Protein AF-A0A844NQQ7-F1 (afdb_monomer)

Foldseek 3Di:
DPDDDDPDDAPVVVCVVCVVDDPPDDDDPPPFAFDDWDDPDPRDIDGDTQWDWDADPVRDIDTGHPD

pLDDT: mean 91.76, std 11.62, range [43.16, 98.25]

Organism: Pseudomonas aeruginosa (NCBI:txid287)

Radius of gyration: 14.16 Å; Cα contacts (8 Å, |Δi|>4): 55; chains: 1; bounding box: 28×38×34 Å

Mean predicted aligned error: 4.49 Å

Structure (mmCIF, N/CA/C/O backbone):
data_AF-A0A844NQQ7-F1
#
_entry.id   AF-A0A844NQQ7-F1
#
loop_
_atom_site.group_PDB
_atom_site.id
_atom_site.type_symbol
_atom_site.label_atom_id
_atom_site.label_alt_id
_atom_site.label_comp_id
_atom_site.label_asym_id
_atom_site.label_entity_id
_atom_site.label_seq_id
_atom_site.pdbx_PDB_ins_code
_atom_site.Cartn_x
_atom_site.Cartn_y
_atom_site.Cartn_z
_atom_site.occupancy
_atom_site.B_iso_or_equiv
_atom_site.auth_seq_id
_atom_site.auth_comp_id
_atom_site.auth_asym_id
_atom_site.auth_atom_id
_atom_site.pdbx_PDB_model_num
ATOM 1 N N . MET A 1 1 ? -9.860 -25.862 2.208 1.00 43.16 1 MET A N 1
ATOM 2 C CA . MET A 1 1 ? -9.817 -24.534 2.861 1.00 43.16 1 MET A CA 1
ATOM 3 C C . MET A 1 1 ? -9.022 -23.621 1.941 1.00 43.16 1 MET A C 1
ATOM 5 O O . MET A 1 1 ? -7.938 -24.049 1.558 1.00 43.16 1 MET A O 1
ATOM 9 N N . PRO A 1 2 ? -9.529 -22.459 1.492 1.00 48.09 2 PRO A N 1
ATOM 10 C CA . PRO A 1 2 ? -8.717 -21.572 0.661 1.00 48.09 2 PRO A CA 1
ATOM 11 C C . PRO A 1 2 ? -7.471 -21.158 1.453 1.00 48.09 2 PRO A C 1
ATOM 13 O O . PRO A 1 2 ? -7.574 -20.823 2.635 1.00 48.09 2 PRO A O 1
ATOM 16 N N . SER A 1 3 ? -6.292 -21.249 0.834 1.00 51.81 3 SER A N 1
ATOM 17 C CA . SER A 1 3 ? -5.044 -20.853 1.482 1.00 51.81 3 SER A CA 1
ATOM 18 C C . SER A 1 3 ? -5.107 -19.360 1.803 1.00 51.81 3 SER A C 1
ATOM 20 O O . SER A 1 3 ? -5.453 -18.529 0.960 1.00 51.81 3 SER A O 1
ATOM 22 N N . LYS A 1 4 ? -4.827 -19.003 3.058 1.00 70.31 4 LYS A N 1
ATOM 23 C CA . LYS A 1 4 ? -4.790 -17.605 3.481 1.00 70.31 4 LYS A CA 1
ATOM 24 C C . LYS A 1 4 ? -3.555 -16.971 2.843 1.00 70.31 4 LYS A C 1
ATOM 26 O O . LYS A 1 4 ? -2.441 -17.217 3.295 1.00 70.31 4 LYS A O 1
ATOM 31 N N . LYS A 1 5 ? -3.747 -16.200 1.768 1.00 76.75 5 LYS A N 1
ATOM 32 C CA . LYS A 1 5 ? -2.671 -15.389 1.181 1.00 76.75 5 LYS A CA 1
ATOM 33 C C . LYS A 1 5 ? -2.099 -14.450 2.256 1.00 76.75 5 LYS A C 1
ATOM 35 O O . LYS A 1 5 ? -2.861 -14.004 3.126 1.00 76.75 5 LYS A O 1
ATOM 40 N N . PRO A 1 6 ? -0.785 -14.173 2.237 1.00 82.56 6 PRO A N 1
ATOM 41 C CA . PRO A 1 6 ? -0.180 -13.287 3.219 1.00 82.56 6 PRO A CA 1
ATOM 42 C C . PRO A 1 6 ? -0.757 -11.871 3.080 1.00 82.56 6 PRO A C 1
ATOM 44 O O . PRO A 1 6 ? -1.078 -11.428 1.980 1.00 82.56 6 PRO A O 1
ATOM 47 N N . GLN A 1 7 ? -0.928 -11.175 4.208 1.00 85.56 7 GLN A N 1
ATOM 48 C CA . GLN A 1 7 ? -1.411 -9.785 4.227 1.00 85.56 7 GLN A CA 1
ATOM 49 C C . GLN A 1 7 ? -0.318 -8.783 3.831 1.00 85.56 7 GLN A C 1
ATOM 51 O O . GLN A 1 7 ? -0.624 -7.637 3.522 1.00 85.56 7 GLN A O 1
ATOM 56 N N . THR A 1 8 ? 0.943 -9.216 3.844 1.00 93.06 8 THR A N 1
ATOM 57 C CA . THR A 1 8 ? 2.118 -8.425 3.485 1.00 93.06 8 THR A CA 1
ATOM 58 C C . THR A 1 8 ? 3.021 -9.231 2.556 1.00 93.06 8 THR A C 1
ATOM 60 O O . THR A 1 8 ? 3.102 -10.456 2.646 1.00 93.06 8 THR A O 1
ATOM 63 N N . ILE A 1 9 ? 3.710 -8.534 1.661 1.00 96.12 9 ILE A N 1
ATOM 64 C CA . ILE A 1 9 ? 4.792 -9.068 0.829 1.00 96.12 9 ILE A CA 1
ATOM 65 C C . ILE A 1 9 ? 6.007 -8.156 0.984 1.00 96.12 9 ILE A C 1
ATOM 67 O O . ILE A 1 9 ? 5.874 -7.015 1.431 1.00 96.12 9 ILE A O 1
ATOM 71 N N . THR A 1 10 ? 7.195 -8.639 0.628 1.00 97.06 10 THR A N 1
ATOM 72 C CA . THR A 1 10 ? 8.375 -7.769 0.603 1.00 97.06 10 THR A CA 1
ATOM 73 C C . THR A 1 10 ? 8.289 -6.794 -0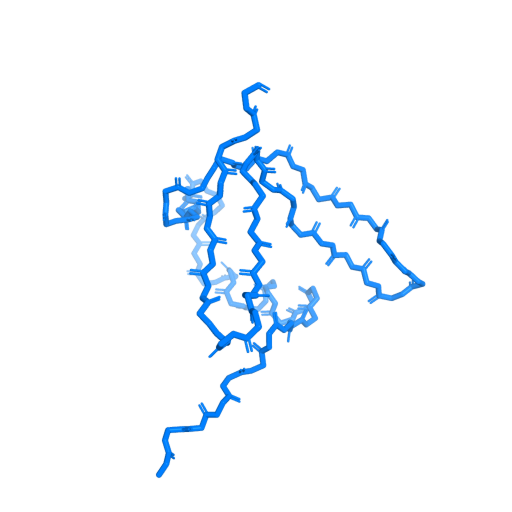.574 1.00 97.06 10 THR A C 1
ATOM 75 O O . THR A 1 10 ? 7.628 -7.059 -1.582 1.00 97.06 10 THR A O 1
ATOM 78 N N . VAL A 1 11 ? 9.022 -5.681 -0.488 1.00 96.56 11 VAL A N 1
ATOM 79 C CA . VAL A 1 11 ? 9.175 -4.749 -1.620 1.00 96.56 11 VAL A CA 1
ATOM 80 C C . VAL A 1 11 ? 9.786 -5.456 -2.839 1.00 96.56 11 VAL A C 1
ATOM 82 O O . VAL A 1 11 ? 9.414 -5.155 -3.969 1.00 96.56 11 VAL A O 1
ATOM 85 N N . GLY A 1 12 ? 10.683 -6.426 -2.623 1.00 97.94 12 GLY A N 1
ATOM 86 C CA . GLY A 1 12 ? 11.270 -7.238 -3.695 1.00 97.94 12 GLY A CA 1
ATOM 87 C C . GLY A 1 12 ? 10.219 -8.029 -4.473 1.00 97.94 12 GLY A C 1
ATOM 88 O O . GLY A 1 12 ? 10.152 -7.903 -5.691 1.00 97.94 12 GLY A O 1
ATOM 89 N N . MET A 1 13 ? 9.333 -8.742 -3.771 1.00 97.44 13 MET A N 1
ATOM 90 C CA . MET A 1 13 ? 8.240 -9.493 -4.403 1.00 97.44 13 MET A CA 1
ATOM 91 C C . MET A 1 13 ? 7.287 -8.575 -5.176 1.00 97.44 13 MET A C 1
ATOM 93 O O . MET A 1 13 ? 6.865 -8.909 -6.280 1.00 97.44 13 MET A O 1
ATOM 97 N N . LEU A 1 14 ? 6.957 -7.398 -4.626 1.00 96.06 14 LEU A N 1
ATOM 98 C CA . LEU A 1 14 ? 6.118 -6.42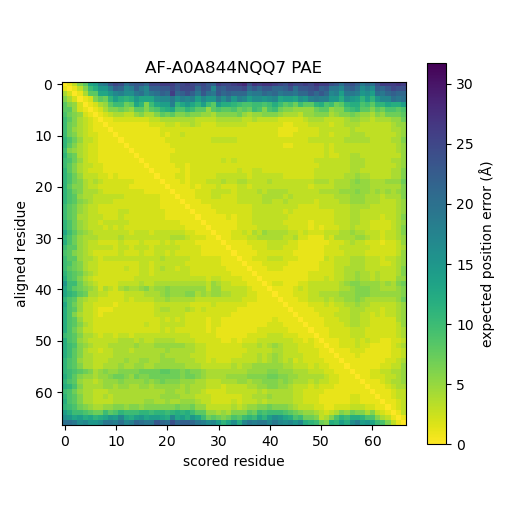9 -5.337 1.00 96.06 14 LEU A CA 1
ATOM 99 C C . LEU A 1 14 ? 6.784 -5.963 -6.640 1.00 96.06 14 LEU A C 1
ATOM 101 O O . LEU A 1 14 ? 6.129 -5.920 -7.677 1.00 96.06 14 LEU A O 1
ATOM 105 N N . ARG A 1 15 ? 8.091 -5.668 -6.612 1.00 97.31 15 ARG A N 1
ATOM 106 C CA . ARG A 1 15 ? 8.855 -5.296 -7.814 1.00 97.31 15 ARG A CA 1
ATOM 107 C C . ARG A 1 15 ? 8.875 -6.413 -8.853 1.00 97.31 15 ARG A C 1
ATOM 109 O O . ARG A 1 15 ? 8.685 -6.124 -10.026 1.00 97.31 15 ARG A O 1
ATOM 116 N N . GLU A 1 16 ? 9.075 -7.661 -8.438 1.00 98.19 16 GLU A N 1
ATOM 117 C CA . GLU A 1 16 ? 9.039 -8.824 -9.336 1.00 98.19 16 GLU A CA 1
ATOM 118 C C . GLU A 1 16 ? 7.677 -8.970 -10.025 1.00 98.19 16 GLU A C 1
ATOM 120 O O . GLU A 1 16 ? 7.621 -9.215 -11.228 1.00 98.19 16 GLU A O 1
ATOM 125 N N . HIS A 1 17 ? 6.578 -8.756 -9.294 1.00 96.62 17 HIS A N 1
ATOM 126 C CA . HIS A 1 17 ? 5.235 -8.774 -9.874 1.00 96.62 17 HIS A CA 1
ATOM 127 C C . HIS A 1 17 ? 4.981 -7.619 -10.848 1.00 96.62 17 HIS A C 1
ATOM 129 O O . HIS A 1 17 ? 4.295 -7.822 -11.846 1.00 96.62 17 HIS A O 1
ATOM 135 N N . LEU A 1 18 ? 5.509 -6.423 -10.570 1.00 97.31 18 LEU A N 1
ATOM 136 C CA . LEU A 1 18 ? 5.314 -5.245 -11.421 1.00 97.31 18 LEU A CA 1
ATOM 137 C C . LEU A 1 18 ? 6.225 -5.237 -12.657 1.00 97.31 18 LEU A C 1
ATOM 139 O O . LEU A 1 18 ? 5.845 -4.671 -13.674 1.00 97.31 18 LEU A O 1
ATOM 143 N N . ALA A 1 19 ? 7.381 -5.906 -12.606 1.00 97.94 19 ALA A N 1
ATOM 144 C CA . ALA A 1 19 ? 8.393 -5.898 -13.667 1.00 97.94 19 ALA A CA 1
ATOM 145 C C . ALA A 1 19 ? 7.921 -6.448 -15.027 1.00 97.94 19 ALA A C 1
ATOM 147 O O . ALA A 1 19 ? 8.614 -6.274 -16.028 1.00 97.94 19 ALA A O 1
ATOM 148 N N . VAL A 1 20 ? 6.773 -7.130 -15.080 1.00 97.94 20 VAL A N 1
ATOM 149 C CA . VAL A 1 20 ? 6.190 -7.641 -16.333 1.00 97.94 20 VAL A CA 1
ATOM 150 C C . VAL A 1 20 ? 5.344 -6.601 -17.078 1.00 97.94 20 VAL A C 1
ATOM 152 O O . VAL A 1 20 ? 4.972 -6.843 -18.225 1.00 97.94 20 VAL A O 1
ATOM 155 N N . TYR A 1 21 ? 5.024 -5.467 -16.448 1.00 98.25 21 TYR A N 1
ATOM 156 C CA . TYR A 1 21 ? 4.187 -4.411 -17.017 1.00 98.25 21 TYR A CA 1
ATOM 157 C C . TYR A 1 21 ? 5.031 -3.178 -17.395 1.00 98.25 21 TYR A C 1
ATOM 159 O O . TYR A 1 21 ? 6.027 -2.902 -16.728 1.00 98.25 21 TYR A O 1
ATOM 167 N N . PRO A 1 22 ? 4.661 -2.416 -18.443 1.00 98.25 22 PRO A N 1
ATOM 168 C CA . PRO A 1 22 ? 5.316 -1.148 -18.767 1.00 98.25 22 PRO A CA 1
ATOM 169 C C . PRO A 1 22 ? 5.150 -0.086 -17.669 1.00 98.25 22 PRO A C 1
ATOM 171 O O . PRO A 1 22 ? 4.062 0.070 -17.123 1.00 98.25 22 PRO A O 1
ATOM 174 N N . ASP A 1 23 ? 6.181 0.736 -17.448 1.00 97.19 23 ASP A N 1
ATOM 175 C CA . ASP A 1 23 ? 6.204 1.777 -16.398 1.00 97.19 23 ASP A CA 1
ATOM 176 C C . ASP A 1 23 ? 5.091 2.837 -16.502 1.00 97.19 23 ASP A C 1
ATOM 178 O O . ASP A 1 23 ? 4.800 3.522 -15.527 1.00 97.19 23 ASP A O 1
ATOM 182 N N . HIS A 1 24 ? 4.479 3.007 -17.677 1.00 97.75 24 HIS A N 1
ATOM 183 C CA . HIS A 1 24 ? 3.397 3.977 -17.883 1.00 97.75 24 HIS A CA 1
ATOM 184 C C . HIS A 1 24 ? 2.009 3.424 -17.532 1.00 97.75 24 HIS A C 1
ATOM 186 O O . HIS A 1 24 ? 1.015 4.121 -17.728 1.00 97.75 24 HIS A O 1
ATOM 192 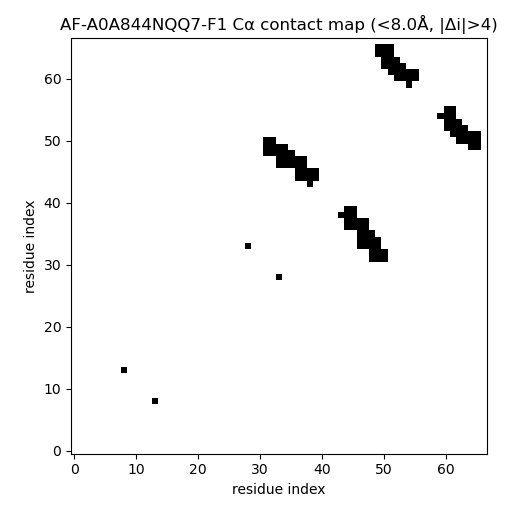N N . TYR A 1 25 ? 1.915 2.170 -17.086 1.00 98.25 25 TYR A N 1
ATOM 193 C CA . TYR A 1 25 ? 0.648 1.592 -16.658 1.00 98.25 25 TYR A CA 1
ATOM 194 C C . TYR A 1 25 ? 0.266 2.140 -15.286 1.00 98.25 25 TYR A C 1
ATOM 196 O O . TYR A 1 25 ? 1.090 2.227 -14.376 1.00 98.25 25 TYR A O 1
ATOM 204 N N . GLU A 1 26 ? -1.009 2.472 -15.128 1.00 97.44 26 GLU A N 1
ATOM 205 C CA . GLU A 1 26 ? -1.567 2.798 -13.823 1.00 97.44 26 GLU A CA 1
ATOM 206 C C . GLU A 1 26 ? -1.771 1.518 -13.004 1.00 97.44 26 GLU A C 1
ATOM 208 O O . GLU A 1 26 ? -2.137 0.464 -13.532 1.00 97.44 26 GLU A O 1
ATOM 213 N N . VAL A 1 27 ? -1.544 1.612 -11.694 1.00 96.50 27 VAL A N 1
ATOM 214 C CA . VAL A 1 27 ? -1.881 0.552 -10.740 1.00 96.50 27 VAL A CA 1
ATOM 215 C C . VAL A 1 27 ? -3.202 0.929 -10.082 1.00 96.50 27 VAL A C 1
ATOM 217 O O . VAL A 1 27 ? -3.256 1.880 -9.305 1.00 96.50 27 VAL A O 1
ATOM 220 N N . ASP A 1 28 ? -4.260 0.182 -10.389 1.00 96.94 28 ASP A N 1
ATOM 221 C CA . ASP A 1 28 ? -5.547 0.329 -9.710 1.00 96.94 28 ASP A CA 1
ATOM 222 C C . ASP A 1 28 ? -5.478 -0.259 -8.291 1.00 96.94 28 ASP A C 1
ATOM 224 O O . ASP A 1 28 ? -5.106 -1.419 -8.092 1.00 96.94 28 ASP A O 1
ATOM 228 N N . PHE A 1 29 ? -5.880 0.538 -7.300 1.00 95.44 29 PHE A N 1
ATOM 229 C CA . PHE A 1 29 ? -5.974 0.132 -5.897 1.00 95.44 29 PHE A CA 1
ATOM 230 C C . PHE A 1 29 ? -7.393 -0.298 -5.501 1.00 95.44 29 PHE A C 1
ATOM 232 O O . PHE A 1 29 ? -7.759 -0.250 -4.327 1.00 95.44 29 PHE A O 1
ATOM 239 N N . SER A 1 30 ? -8.190 -0.756 -6.474 1.00 94.31 30 SER A N 1
ATOM 240 C CA . SER A 1 30 ? -9.534 -1.305 -6.265 1.00 94.31 30 SER A CA 1
ATOM 241 C C . SER A 1 30 ? -10.486 -0.312 -5.593 1.00 94.31 30 SER A C 1
ATOM 243 O O . SER A 1 30 ? -11.270 -0.685 -4.719 1.00 94.31 30 SER A O 1
ATOM 245 N N . GLY A 1 31 ? -10.404 0.954 -6.010 1.00 93.69 31 GLY A N 1
ATOM 246 C CA . GLY A 1 31 ? -11.247 2.045 -5.517 1.00 93.69 31 GLY A CA 1
ATOM 247 C C . GLY A 1 31 ? -10.735 2.776 -4.274 1.00 93.69 31 GLY A C 1
ATOM 248 O O . GLY A 1 31 ? -11.451 3.642 -3.792 1.00 93.69 31 GLY A O 1
ATOM 249 N N . LEU A 1 32 ? -9.540 2.449 -3.768 1.00 95.75 32 LEU A N 1
ATOM 250 C CA . LEU A 1 32 ? -8.880 3.218 -2.707 1.00 95.75 32 LEU A CA 1
ATOM 251 C C . LEU A 1 32 ? -8.028 4.348 -3.289 1.00 95.75 32 LEU A C 1
ATOM 253 O O . LEU A 1 32 ? -7.309 4.155 -4.275 1.00 95.75 32 LEU A O 1
ATOM 257 N N . GLU A 1 33 ? -8.037 5.503 -2.638 1.00 95.62 33 GLU A N 1
ATOM 258 C CA . GLU A 1 33 ? -7.232 6.648 -3.048 1.00 95.62 33 GLU A CA 1
ATOM 259 C C . GLU A 1 33 ? -5.816 6.544 -2.480 1.00 95.62 33 GLU A C 1
ATOM 261 O O . GLU A 1 33 ? -5.600 6.637 -1.271 1.00 95.62 33 GLU A O 1
ATOM 266 N N . PHE A 1 34 ? -4.813 6.345 -3.342 1.00 95.56 34 PHE A N 1
ATOM 267 C CA . PHE A 1 34 ? -3.419 6.312 -2.899 1.00 95.56 34 PHE A CA 1
ATOM 268 C C . PHE A 1 34 ? -3.024 7.637 -2.244 1.00 95.56 34 PHE A C 1
ATOM 270 O O . PHE A 1 34 ? -3.073 8.692 -2.874 1.00 95.56 34 PHE A O 1
ATOM 277 N N . TYR A 1 35 ? -2.545 7.561 -1.003 1.00 95.50 35 TYR A N 1
ATOM 278 C CA . TYR A 1 35 ? -2.039 8.721 -0.286 1.00 95.50 35 TYR A CA 1
ATOM 279 C C . TYR A 1 35 ? -0.508 8.747 -0.280 1.00 95.50 35 TYR A C 1
ATOM 281 O O . TYR A 1 35 ? 0.103 9.710 -0.748 1.00 95.50 35 TYR A O 1
ATOM 289 N N . ARG A 1 36 ? 0.141 7.699 0.250 1.00 96.62 36 ARG A N 1
ATOM 290 C CA . ARG A 1 36 ? 1.614 7.605 0.284 1.00 96.62 36 ARG A CA 1
ATOM 291 C C . ARG A 1 36 ? 2.127 6.206 0.605 1.00 96.62 36 ARG A C 1
ATOM 293 O O . ARG A 1 36 ? 1.430 5.377 1.177 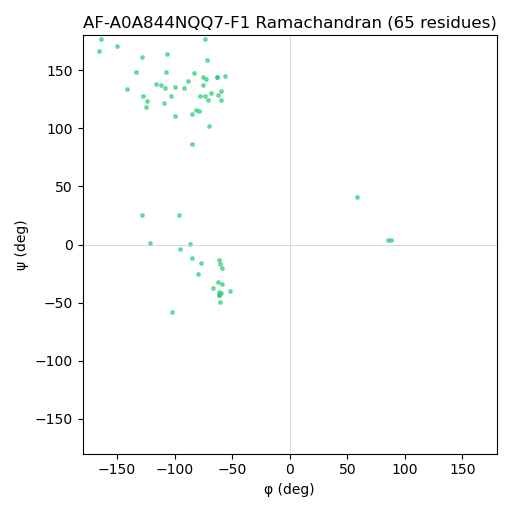1.00 96.62 36 ARG A O 1
ATOM 300 N N . LEU A 1 37 ? 3.422 6.001 0.375 1.00 96.88 37 LEU A N 1
ATOM 301 C CA . LEU A 1 37 ? 4.196 4.951 1.038 1.00 96.88 37 LEU A CA 1
ATOM 302 C C . LEU A 1 37 ? 4.837 5.508 2.312 1.00 96.88 37 LEU A C 1
ATOM 304 O O . LEU A 1 37 ? 5.420 6.594 2.289 1.00 96.88 37 LEU A O 1
ATOM 308 N N . LYS A 1 38 ? 4.763 4.771 3.425 1.00 97.25 38 LYS A N 1
ATOM 309 C CA . LYS A 1 38 ? 5.383 5.191 4.689 1.00 97.25 38 LYS A CA 1
ATOM 310 C C . LYS A 1 38 ? 6.011 4.034 5.454 1.00 97.25 38 LYS A C 1
ATOM 312 O O . LYS A 1 38 ? 5.393 2.990 5.641 1.00 97.25 38 LYS A O 1
ATOM 317 N N . GLN A 1 39 ? 7.234 4.238 5.944 1.00 97.50 39 GLN A N 1
ATOM 318 C CA . GLN A 1 39 ? 7.884 3.298 6.853 1.00 97.50 39 GLN A CA 1
ATOM 319 C C . GLN A 1 39 ? 7.196 3.336 8.228 1.00 97.50 39 GLN A C 1
ATOM 321 O O . GLN A 1 39 ? 7.062 4.398 8.841 1.00 97.50 39 GLN A O 1
ATOM 326 N N . ARG A 1 40 ? 6.729 2.175 8.697 1.00 95.69 40 ARG A N 1
ATOM 327 C CA . ARG A 1 40 ? 5.989 1.992 9.963 1.00 95.69 40 ARG A CA 1
ATOM 328 C C . ARG A 1 40 ? 6.661 1.025 10.934 1.00 95.69 40 ARG A C 1
ATOM 330 O O . ARG A 1 40 ? 6.167 0.814 12.036 1.00 95.69 40 ARG A O 1
ATOM 337 N N . GLY A 1 41 ? 7.812 0.491 10.550 1.00 95.12 41 GLY A N 1
ATOM 338 C CA . GLY A 1 41 ? 8.689 -0.295 11.404 1.00 95.12 41 GLY A CA 1
ATOM 339 C C . GLY A 1 41 ? 10.078 -0.412 10.781 1.00 95.12 41 GLY A C 1
ATOM 340 O O . GLY A 1 41 ? 10.279 0.062 9.659 1.00 95.12 41 GLY A O 1
ATOM 341 N N . PRO A 1 42 ? 11.033 -1.057 11.470 1.00 96.88 42 PRO A N 1
ATOM 342 C CA . PRO A 1 42 ? 12.394 -1.231 10.963 1.00 96.88 42 PRO A CA 1
ATOM 343 C C . PRO A 1 42 ? 12.431 -1.829 9.550 1.00 96.88 42 PRO A C 1
ATOM 345 O O . PRO A 1 42 ? 13.159 -1.337 8.697 1.00 96.88 42 PRO A O 1
ATOM 348 N N . GLU A 1 43 ? 11.557 -2.803 9.280 1.00 97.00 43 GLU A N 1
ATOM 349 C CA . GLU A 1 43 ? 11.487 -3.540 8.009 1.00 97.00 43 GLU A CA 1
ATOM 350 C C . GLU A 1 43 ? 10.064 -3.556 7.417 1.00 97.00 43 GLU A C 1
ATOM 352 O O . GLU A 1 43 ? 9.686 -4.465 6.681 1.00 97.00 43 GLU A O 1
ATOM 357 N N . LEU A 1 44 ? 9.240 -2.556 7.757 1.00 96.75 44 LEU A N 1
ATOM 358 C CA . LEU A 1 44 ? 7.845 -2.471 7.319 1.00 96.75 44 LEU A CA 1
ATOM 359 C C . LEU A 1 44 ? 7.570 -1.142 6.615 1.00 96.75 44 LEU A C 1
ATOM 361 O O . LEU A 1 44 ? 7.635 -0.078 7.234 1.00 96.75 44 LEU A O 1
ATOM 365 N N . VAL A 1 45 ? 7.184 -1.226 5.343 1.00 97.62 45 VAL A N 1
ATOM 366 C CA . VAL A 1 45 ? 6.586 -0.128 4.577 1.00 97.62 45 VAL A CA 1
ATOM 367 C C . VAL A 1 45 ? 5.109 -0.436 4.376 1.00 97.62 45 VAL A C 1
ATOM 369 O O . VAL A 1 45 ? 4.746 -1.558 4.030 1.00 97.62 45 VAL A O 1
ATOM 372 N N . GLN A 1 46 ? 4.265 0.565 4.597 1.00 95.88 46 GLN A N 1
ATOM 373 C CA . GLN A 1 46 ? 2.827 0.488 4.388 1.00 95.88 46 GLN A CA 1
ATOM 374 C C . GLN A 1 46 ? 2.428 1.376 3.207 1.00 95.88 46 GLN A C 1
ATOM 376 O O . GLN A 1 46 ? 2.909 2.505 3.091 1.00 95.88 46 GLN A O 1
ATOM 381 N N . VAL A 1 47 ? 1.542 0.859 2.352 1.00 95.75 47 VAL A N 1
ATOM 382 C CA . VAL A 1 47 ? 0.744 1.674 1.428 1.00 95.75 47 VAL A CA 1
ATOM 383 C C . VAL A 1 47 ? -0.393 2.272 2.245 1.00 95.75 47 VAL A C 1
ATOM 385 O O . VAL A 1 47 ? -1.200 1.536 2.811 1.00 95.75 47 VAL A O 1
ATOM 388 N N . GLU A 1 48 ? -0.399 3.591 2.375 1.00 95.25 48 GLU A N 1
ATOM 389 C CA . GLU A 1 48 ? -1.462 4.338 3.036 1.00 95.25 48 GLU A CA 1
ATOM 390 C C . GLU A 1 48 ? -2.394 4.917 1.975 1.00 95.25 48 GLU A C 1
ATOM 392 O O . GLU A 1 48 ? -1.932 5.471 0.971 1.00 95.25 48 GLU A O 1
ATOM 397 N N . PHE A 1 49 ? -3.690 4.786 2.234 1.00 96.06 49 PHE A N 1
ATOM 398 C CA . PHE A 1 49 ? -4.768 5.345 1.430 1.00 96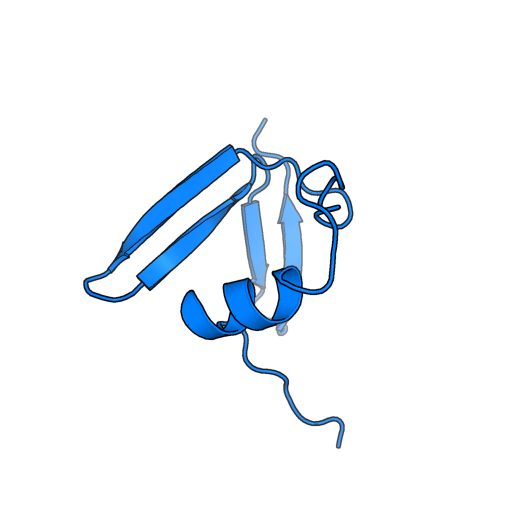.06 49 PHE A CA 1
ATOM 399 C C . PHE A 1 49 ? -5.403 6.531 2.162 1.00 96.06 49 PHE A C 1
ATOM 401 O O . PHE A 1 49 ? -5.173 6.698 3.366 1.00 96.06 49 PHE A O 1
ATOM 408 N N . SER A 1 50 ? -6.166 7.359 1.448 1.00 95.56 50 SER A N 1
ATOM 409 C CA . SER A 1 50 ? -6.988 8.408 2.065 1.00 95.56 50 SER A CA 1
ATOM 410 C C . SER A 1 50 ? -8.051 7.799 2.989 1.00 95.56 50 SER A C 1
ATOM 412 O O . SER A 1 50 ? -8.394 8.379 4.017 1.00 95.56 50 SER A O 1
ATOM 414 N N . GLU A 1 51 ? -8.539 6.603 2.659 1.00 96.38 51 GLU A N 1
ATOM 415 C CA . GLU A 1 51 ? -9.465 5.822 3.470 1.00 96.38 51 GLU A CA 1
ATOM 416 C C . GLU A 1 51 ? -8.747 5.004 4.551 1.00 96.38 51 GLU A C 1
ATOM 418 O O . GLU A 1 51 ? -7.654 4.454 4.368 1.00 96.38 51 GLU A O 1
ATOM 423 N N . GLN A 1 52 ? -9.420 4.825 5.685 1.00 94.00 52 GLN A N 1
ATOM 424 C CA . GLN A 1 52 ? -9.001 3.897 6.720 1.00 94.00 52 GLN A CA 1
ATOM 425 C C . GLN A 1 52 ? -9.444 2.471 6.366 1.00 94.00 52 GLN A C 1
ATOM 427 O O . GLN A 1 52 ? -10.632 2.155 6.349 1.00 94.00 52 GLN A O 1
ATOM 432 N N . VAL A 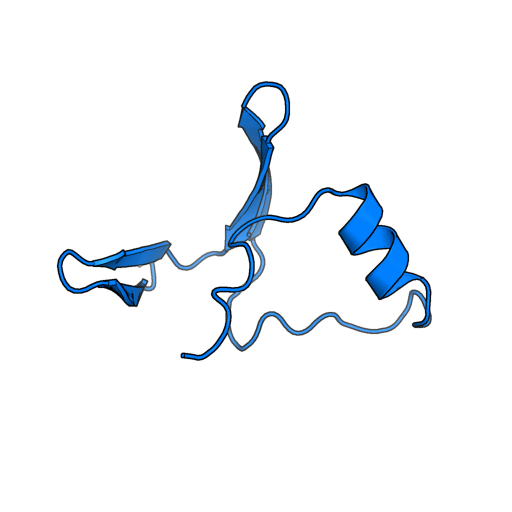1 53 ? -8.472 1.579 6.148 1.00 93.44 53 VAL A N 1
ATOM 433 C CA . VAL A 1 53 ? -8.710 0.154 5.866 1.00 93.44 53 VAL A CA 1
ATOM 434 C C . VAL A 1 53 ? -8.283 -0.698 7.056 1.00 93.44 53 VAL A C 1
ATOM 436 O O . VAL A 1 53 ? -7.119 -0.682 7.462 1.00 93.44 53 VAL A O 1
ATOM 439 N N . TYR A 1 54 ? -9.204 -1.482 7.611 1.00 92.12 54 TYR A N 1
ATOM 440 C CA . TYR A 1 54 ? -8.920 -2.343 8.761 1.00 92.12 54 TYR A CA 1
ATOM 441 C C . TYR A 1 54 ? -9.780 -3.609 8.769 1.00 92.12 54 TYR A C 1
ATOM 443 O O . TYR A 1 54 ? 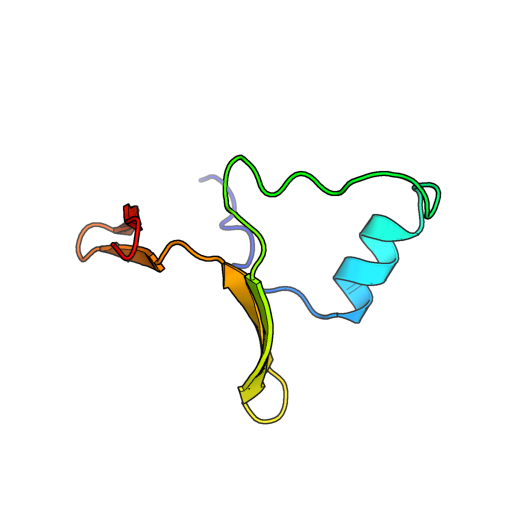-10.690 -3.779 7.960 1.00 92.12 54 TYR A O 1
ATOM 451 N N . ARG A 1 55 ? -9.465 -4.545 9.673 1.00 93.19 55 ARG A N 1
ATOM 452 C CA . ARG A 1 55 ? -10.333 -5.694 9.958 1.00 93.19 55 ARG A CA 1
ATOM 453 C C . ARG A 1 55 ? -11.067 -5.473 11.265 1.00 93.19 55 ARG A C 1
ATOM 455 O O . ARG A 1 55 ? -10.431 -5.200 12.280 1.00 93.19 55 ARG A O 1
ATOM 462 N N . ASP A 1 56 ? -12.383 -5.622 11.238 1.00 94.75 56 ASP A N 1
ATOM 463 C CA . ASP A 1 56 ? -13.193 -5.539 12.446 1.00 94.75 56 ASP A CA 1
ATOM 464 C C . ASP A 1 56 ? -13.029 -6.789 13.334 1.00 94.75 56 ASP A C 1
ATOM 466 O O . ASP A 1 56 ? -12.375 -7.777 12.980 1.00 94.75 56 ASP A O 1
ATOM 470 N N . LYS A 1 57 ? -13.686 -6.772 14.498 1.00 94.44 57 LYS A N 1
ATOM 471 C CA . LYS A 1 57 ? -13.706 -7.895 15.452 1.00 94.44 57 LYS A CA 1
ATOM 472 C C . LYS A 1 57 ? -14.296 -9.196 14.889 1.00 94.44 57 LYS A C 1
ATOM 474 O O . LYS A 1 57 ? -14.112 -10.250 15.488 1.00 94.44 57 LYS A O 1
ATOM 479 N N . THR A 1 58 ? -15.023 -9.132 13.774 1.00 94.62 58 THR A N 1
ATOM 480 C CA . THR A 1 58 ? -15.605 -10.293 13.083 1.00 94.62 58 THR A CA 1
ATOM 481 C C . THR A 1 58 ? -14.711 -10.804 11.949 1.00 94.62 58 THR A C 1
ATOM 483 O O . THR A 1 58 ? -15.002 -11.834 11.343 1.00 94.62 58 THR A O 1
ATOM 486 N N . GLY A 1 59 ? -13.598 -10.114 11.676 1.00 90.56 59 GLY A N 1
ATOM 487 C CA . GLY A 1 59 ? -12.641 -10.435 10.623 1.00 90.56 59 GLY A CA 1
ATOM 488 C C . GLY A 1 59 ? -13.005 -9.871 9.248 1.00 90.56 59 GLY A C 1
ATOM 489 O O . GLY A 1 59 ? -12.275 -10.140 8.283 1.00 90.56 59 GLY A O 1
ATOM 490 N N . ARG A 1 60 ? -14.089 -9.091 9.139 1.00 93.44 60 ARG A N 1
ATOM 491 C CA . ARG A 1 60 ? -14.490 -8.418 7.897 1.00 93.44 60 ARG A CA 1
ATOM 492 C C . ARG A 1 60 ? -13.549 -7.258 7.614 1.00 93.44 60 ARG A C 1
ATOM 494 O O . ARG A 1 60 ? -13.100 -6.592 8.540 1.00 93.44 60 ARG A O 1
ATOM 501 N N . VAL A 1 61 ? -13.231 -7.049 6.339 1.00 93.31 61 VAL A N 1
ATOM 502 C CA . VAL A 1 61 ? -12.497 -5.853 5.910 1.00 93.31 61 VAL A CA 1
ATOM 503 C C . VAL A 1 61 ? -13.489 -4.699 5.871 1.00 93.31 61 VAL A C 1
ATOM 505 O O . VAL A 1 61 ? -14.553 -4.836 5.270 1.00 93.31 61 VAL A O 1
ATO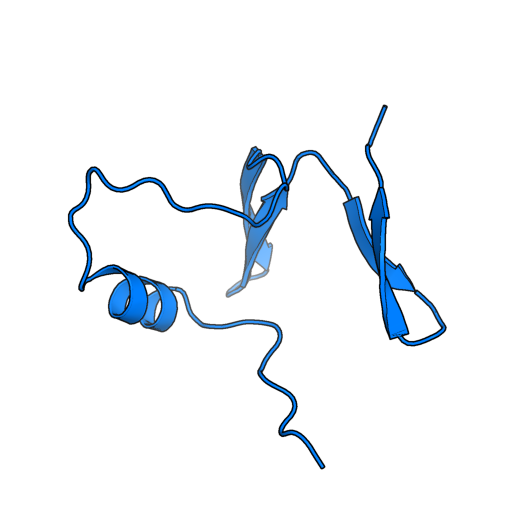M 508 N N . VAL A 1 62 ? -13.136 -3.606 6.532 1.00 94.88 62 VAL A N 1
ATOM 509 C CA . VAL A 1 62 ? -13.896 -2.359 6.581 1.0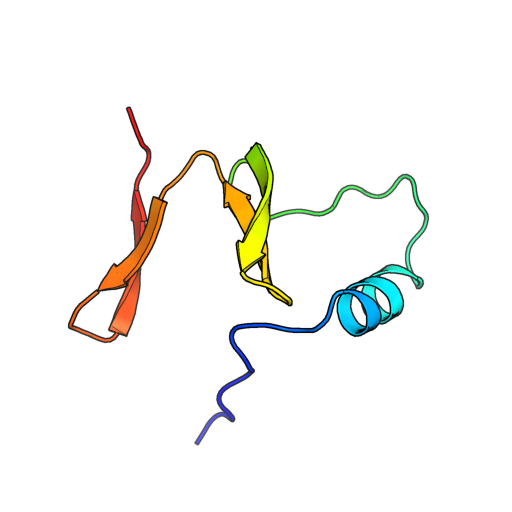0 94.88 62 VAL A CA 1
ATOM 510 C C . VAL A 1 62 ? -13.048 -1.274 5.926 1.00 94.88 62 VAL A C 1
ATOM 512 O O . VAL A 1 62 ? -11.831 -1.240 6.127 1.00 94.88 62 VAL A O 1
ATOM 515 N N . VAL A 1 63 ? -13.698 -0.436 5.122 1.00 95.31 63 VAL A N 1
ATOM 516 C CA . VAL A 1 63 ? -13.118 0.743 4.474 1.00 95.31 63 VAL A CA 1
ATOM 517 C C . VAL A 1 63 ? -13.975 1.935 4.879 1.00 95.31 63 VAL A C 1
ATOM 519 O O . VAL A 1 63 ? -15.188 1.903 4.676 1.00 95.31 63 VAL A O 1
ATOM 522 N N . GLU A 1 64 ? -13.360 2.948 5.478 1.00 93.94 64 GLU A N 1
ATOM 523 C CA . GLU A 1 64 ? -14.035 4.162 5.945 1.00 93.94 64 GLU A CA 1
ATOM 524 C C . GLU A 1 64 ? -13.325 5.392 5.382 1.00 93.94 64 GLU A C 1
ATOM 526 O O . GLU A 1 64 ? -12.111 5.533 5.531 1.00 93.94 64 GLU A O 1
ATOM 531 N N . SER A 1 65 ? -14.075 6.290 4.743 1.00 87.38 65 SER A N 1
ATOM 532 C CA . SER A 1 65 ? -13.559 7.601 4.355 1.00 87.38 65 SER A CA 1
ATOM 533 C C . SER A 1 65 ? -13.302 8.434 5.610 1.00 87.38 65 SER A C 1
ATOM 535 O O . SER A 1 65 ? -14.163 8.530 6.485 1.00 87.38 65 SER A O 1
ATOM 537 N N . LEU A 1 66 ? -12.110 9.019 5.704 1.00 74.62 66 LEU A N 1
ATOM 538 C CA . LEU A 1 66 ? -11.776 9.984 6.744 1.00 74.62 66 LEU A CA 1
ATOM 539 C C . LEU A 1 66 ? -12.248 11.364 6.261 1.00 74.62 66 LEU A C 1
ATOM 541 O O . LEU A 1 66 ? -11.491 12.062 5.591 1.00 74.62 66 LEU A O 1
ATOM 545 N N . GLU A 1 67 ? -13.520 11.697 6.510 1.00 61.47 67 GLU A N 1
ATOM 546 C CA . GLU A 1 67 ? -14.045 13.067 6.326 1.00 61.47 67 GLU A CA 1
ATOM 547 C C . GLU A 1 67 ? -13.342 14.082 7.244 1.00 61.47 67 GLU A C 1
ATOM 549 O O . GLU A 1 67 ? -13.080 13.748 8.427 1.00 61.47 67 GLU A O 1
#

Sequence (67 aa):
MPSKKPQTITVGMLREHLAVYPDHYEVDFSGLEFYRLKQRGPELVQVEFSEQVYRDKTGRVVVESLE

Nearest PDB structures (foldseek):
  2b0u-assembly1_C  TM=3.817E-01  e=5.405E+00  Homo sapiens
  7d59-assembly1_N  TM=2.574E-01  e=7.934E+00  Homo sapiens

Solvent-accessible surface area (backbone atoms only — not comparable to full-atom values): 4648 Å² total; per-residue (Å²): 127,85,79,82,73,74,96,69,78,55,73,67,58,54,47,63,68,49,69,82,54,66,91,87,61,83,83,83,63,85,90,53,49,83,66,48,79,44,78,79,48,100,90,37,74,41,84,40,44,62,40,52,75,48,65,48,99,85,68,49,80,46,78,42,79,71,128

Secondary structure (DSSP, 8-state):
------S---HHHHHHHHTTS-TT-----TT--EEEEEEEETTEEEEEESEEEEE-TTS-EEEEE--